Protein AF-A0A9W9QBD2-F1 (afdb_monomer_lite)

pLDDT: mean 72.57, std 11.41, range [46.81, 88.75]

Radius of gyration: 16.15 Å; chains: 1; bounding box: 30×24×50 Å

Structure (mmCIF, N/CA/C/O backbone):
data_AF-A0A9W9QBD2-F1
#
_entry.id   AF-A0A9W9QBD2-F1
#
loop_
_atom_site.group_PDB
_atom_site.id
_atom_site.type_symbol
_atom_site.label_atom_id
_atom_site.label_alt_id
_atom_site.label_comp_id
_atom_site.label_asym_id
_atom_site.label_entity_id
_atom_site.label_seq_id
_atom_site.pdbx_PDB_ins_code
_atom_site.Cartn_x
_atom_site.Cartn_y
_atom_site.Cartn_z
_atom_site.occupancy
_atom_site.B_iso_or_equiv
_atom_site.auth_seq_id
_atom_site.auth_comp_id
_atom_site.auth_asym_id
_atom_site.auth_atom_id
_atom_site.pdbx_PDB_model_num
ATOM 1 N N . MET A 1 1 ? 10.178 -4.191 -1.235 1.00 62.91 1 MET A N 1
ATOM 2 C CA . MET A 1 1 ? 9.131 -5.032 -0.596 1.00 62.91 1 MET A CA 1
ATOM 3 C C . MET A 1 1 ? 8.591 -4.504 0.747 1.00 62.91 1 MET A C 1
ATOM 5 O O . MET A 1 1 ? 7.799 -5.196 1.373 1.00 62.91 1 MET A O 1
ATOM 9 N N . ILE A 1 2 ? 8.945 -3.296 1.204 1.00 66.50 2 ILE A N 1
ATOM 10 C CA . ILE A 1 2 ? 8.416 -2.732 2.466 1.00 66.50 2 ILE A CA 1
ATOM 11 C C . ILE A 1 2 ? 7.000 -2.161 2.269 1.00 66.50 2 ILE A C 1
ATOM 13 O O . ILE A 1 2 ? 6.110 -2.464 3.057 1.00 66.50 2 ILE A O 1
ATOM 17 N N . LEU A 1 3 ? 6.764 -1.450 1.159 1.00 69.69 3 LEU A N 1
ATOM 18 C CA . LEU A 1 3 ? 5.461 -0.873 0.806 1.00 69.69 3 LEU A CA 1
ATOM 19 C C . LEU A 1 3 ? 4.343 -1.926 0.725 1.00 69.69 3 LEU A C 1
ATOM 21 O O . LEU A 1 3 ? 3.322 -1.781 1.381 1.00 69.69 3 LEU A O 1
ATOM 25 N N . ALA A 1 4 ? 4.567 -3.032 0.011 1.00 72.06 4 ALA A N 1
ATOM 26 C CA . ALA A 1 4 ? 3.598 -4.129 -0.087 1.00 72.06 4 ALA A CA 1
ATOM 27 C C . ALA A 1 4 ? 3.260 -4.759 1.279 1.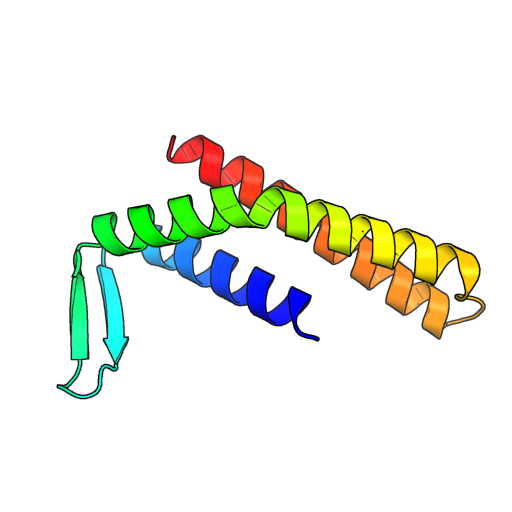00 72.06 4 ALA A C 1
ATOM 29 O O . ALA A 1 4 ? 2.119 -5.136 1.533 1.00 72.06 4 ALA A O 1
ATOM 30 N N . ARG A 1 5 ? 4.248 -4.871 2.180 1.00 72.19 5 ARG A N 1
ATOM 31 C CA . ARG A 1 5 ? 4.032 -5.405 3.536 1.00 72.19 5 ARG A CA 1
ATOM 32 C C . ARG A 1 5 ? 3.220 -4.432 4.385 1.00 72.19 5 ARG A C 1
ATOM 34 O O . ARG A 1 5 ? 2.334 -4.882 5.104 1.00 72.19 5 ARG A O 1
ATOM 41 N N . LEU A 1 6 ? 3.491 -3.133 4.263 1.00 69.94 6 LEU A N 1
ATOM 42 C CA . LEU A 1 6 ? 2.724 -2.084 4.930 1.00 69.94 6 LEU A CA 1
ATOM 43 C C . LEU A 1 6 ? 1.281 -2.050 4.422 1.00 69.94 6 LEU A C 1
ATOM 45 O O . LEU A 1 6 ? 0.377 -2.188 5.233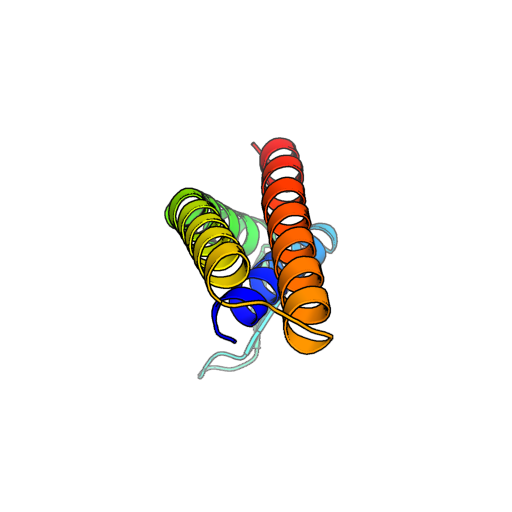 1.00 69.94 6 LEU A O 1
ATOM 49 N N . LEU A 1 7 ? 1.058 -1.999 3.104 1.00 73.44 7 LEU A N 1
ATOM 50 C CA . LEU A 1 7 ? -0.286 -2.009 2.512 1.00 73.44 7 LEU A CA 1
ATOM 51 C C . LEU A 1 7 ? -1.086 -3.252 2.921 1.00 73.44 7 LEU A C 1
ATOM 53 O O . LEU A 1 7 ? -2.237 -3.135 3.344 1.00 73.44 7 LEU A O 1
ATOM 57 N N . LYS A 1 8 ? -0.460 -4.437 2.893 1.00 76.38 8 LYS A N 1
ATOM 58 C CA . LYS A 1 8 ? -1.084 -5.690 3.340 1.00 76.38 8 LYS A CA 1
ATOM 59 C C . LYS A 1 8 ? -1.438 -5.670 4.827 1.00 76.38 8 LYS A C 1
ATOM 61 O O . LYS A 1 8 ? -2.515 -6.131 5.200 1.00 76.38 8 LYS A O 1
ATOM 66 N N . TRP A 1 9 ? -0.550 -5.151 5.674 1.00 71.56 9 TRP A N 1
ATOM 67 C CA . TRP A 1 9 ? -0.809 -5.021 7.107 1.00 71.56 9 TRP A CA 1
ATOM 68 C C . TRP A 1 9 ? -1.954 -4.042 7.369 1.00 71.56 9 TRP A C 1
ATOM 70 O O . TRP A 1 9 ? -2.904 -4.384 8.064 1.00 71.56 9 TRP A O 1
ATOM 80 N N . THR A 1 10 ? -1.932 -2.876 6.726 1.00 69.25 10 THR A N 1
ATOM 81 C CA . THR A 1 10 ? -3.000 -1.880 6.811 1.00 69.25 10 THR A CA 1
ATOM 82 C C . THR A 1 10 ? -4.347 -2.455 6.376 1.00 69.25 10 THR A C 1
ATOM 84 O O . THR A 1 10 ? -5.354 -2.276 7.060 1.00 69.25 10 THR A O 1
ATOM 87 N N . HIS A 1 11 ? -4.367 -3.192 5.266 1.00 71.00 11 HIS A N 1
ATOM 88 C CA . HIS A 1 11 ? -5.556 -3.874 4.775 1.00 71.00 11 HIS A CA 1
ATOM 89 C C . HIS A 1 11 ? -6.099 -4.883 5.795 1.00 71.00 11 HIS A C 1
ATOM 91 O O . HIS A 1 11 ? -7.288 -4.867 6.110 1.00 71.00 11 HIS A O 1
ATOM 97 N N . ALA A 1 12 ? -5.232 -5.742 6.336 1.00 73.00 12 ALA A N 1
ATOM 98 C CA . ALA A 1 12 ? -5.605 -6.735 7.340 1.00 73.00 12 ALA A CA 1
ATOM 99 C C . ALA A 1 12 ? -6.140 -6.086 8.627 1.00 73.00 12 ALA A C 1
ATOM 101 O O . ALA A 1 12 ? -7.128 -6.560 9.187 1.00 73.00 12 ALA A O 1
ATOM 102 N N . SER A 1 13 ? -5.550 -4.972 9.061 1.00 65.94 13 SER A N 1
ATOM 103 C CA . SER A 1 13 ? -6.016 -4.224 10.230 1.00 65.94 13 SER A CA 1
ATOM 104 C C . SER A 1 13 ? -7.408 -3.621 10.014 1.00 65.94 13 SER A C 1
ATOM 106 O O . SER A 1 13 ? -8.248 -3.700 10.902 1.00 65.94 13 SER A O 1
ATOM 108 N N . ILE A 1 14 ? -7.711 -3.096 8.820 1.00 67.06 14 ILE A N 1
ATOM 109 C CA . ILE A 1 14 ? -9.062 -2.598 8.502 1.00 67.06 14 ILE A CA 1
ATOM 110 C C . ILE A 1 14 ? -10.076 -3.748 8.423 1.00 67.06 14 ILE A C 1
ATOM 112 O O . ILE A 1 14 ? -11.170 -3.633 8.962 1.00 67.06 14 ILE A O 1
ATOM 116 N N . CYS A 1 15 ? -9.733 -4.871 7.787 1.00 67.88 15 CYS A N 1
ATOM 117 C CA . CYS A 1 15 ? -10.646 -6.015 7.682 1.00 67.88 15 CYS A CA 1
ATOM 118 C C . CYS A 1 15 ? -10.925 -6.669 9.045 1.00 67.88 15 CYS A C 1
ATOM 120 O O . CYS A 1 15 ? -12.059 -7.037 9.329 1.00 67.88 15 CYS A O 1
ATOM 122 N N . THR A 1 16 ? -9.924 -6.764 9.924 1.00 63.06 16 THR A N 1
ATOM 123 C CA . THR A 1 16 ? -10.124 -7.277 11.293 1.00 63.06 16 THR A CA 1
ATOM 124 C C . THR A 1 16 ? -10.943 -6.322 12.172 1.00 63.06 16 THR A C 1
ATOM 126 O O . THR A 1 16 ? -11.572 -6.762 13.137 1.00 63.06 16 THR A O 1
ATOM 129 N N . CYS A 1 17 ? -11.043 -5.035 11.813 1.00 58.31 17 CYS A N 1
ATOM 130 C CA . CYS A 1 17 ? -11.969 -4.106 12.467 1.00 58.31 17 CYS A CA 1
ATOM 131 C C . CYS A 1 17 ? -13.444 -4.471 12.230 1.00 58.31 17 CYS A C 1
ATOM 133 O O . CYS A 1 17 ? -14.259 -4.288 13.135 1.00 58.31 17 CYS A O 1
ATOM 135 N N . GLU A 1 18 ? -13.808 -5.031 11.069 1.00 58.22 18 GLU A N 1
ATOM 136 C CA . GLU A 1 18 ? -15.186 -5.490 10.817 1.00 58.22 18 GLU A CA 1
ATOM 137 C C . GLU A 1 18 ? -15.583 -6.648 11.753 1.00 58.22 18 GLU A C 1
ATOM 139 O O . GLU A 1 18 ? -16.752 -6.794 12.107 1.00 58.22 18 GLU A O 1
ATOM 144 N N . THR A 1 19 ? -14.602 -7.407 12.256 1.00 59.88 19 THR A N 1
ATOM 145 C CA . THR A 1 19 ? -14.788 -8.535 13.185 1.00 59.88 19 THR A CA 1
ATOM 146 C C . THR A 1 19 ? -14.792 -8.163 14.681 1.00 59.88 19 THR A C 1
ATOM 148 O O . THR A 1 19 ? -14.776 -9.050 15.529 1.00 59.88 19 THR A O 1
ATOM 151 N N . ARG A 1 20 ? -14.873 -6.868 15.036 1.00 59.16 20 ARG A N 1
ATOM 152 C CA . ARG A 1 20 ? -15.038 -6.305 16.406 1.00 59.16 20 ARG A CA 1
ATOM 153 C C . ARG A 1 20 ? -13.906 -6.518 17.430 1.00 59.16 20 ARG A C 1
ATOM 155 O O . ARG A 1 20 ? -13.908 -5.807 18.435 1.00 59.16 20 ARG A O 1
ATOM 162 N N . CYS A 1 21 ? -12.923 -7.387 17.188 1.00 56.53 21 CYS A N 1
ATOM 163 C CA . CYS A 1 21 ? -11.775 -7.594 18.084 1.00 56.53 21 CYS A CA 1
ATOM 164 C C . CYS A 1 21 ? -10.460 -7.751 17.308 1.00 56.53 21 CYS A C 1
ATOM 166 O O . CYS A 1 21 ? -10.423 -8.405 16.268 1.00 56.53 21 CYS A O 1
ATOM 168 N N . VAL A 1 22 ? -9.370 -7.202 17.857 1.00 58.81 22 VAL A N 1
ATOM 169 C CA . VAL A 1 22 ? -8.002 -7.409 17.355 1.00 58.81 22 VAL A CA 1
ATOM 170 C C . VAL A 1 22 ? -7.226 -8.207 18.400 1.00 58.81 22 VAL A C 1
ATOM 172 O O . VAL A 1 22 ? -7.112 -7.781 19.550 1.00 58.81 22 VAL A O 1
ATOM 175 N N . SER A 1 23 ? -6.713 -9.374 18.005 1.00 54.81 23 SER A N 1
ATOM 176 C CA . SER A 1 23 ? -5.860 -10.212 18.852 1.00 54.81 23 SER A CA 1
ATOM 177 C C . SER A 1 23 ? -4.401 -9.959 18.496 1.00 54.81 23 SER A C 1
ATOM 179 O O . SER A 1 23 ? -4.010 -10.150 17.345 1.00 54.81 23 SER A O 1
ATOM 181 N N . ALA A 1 24 ? -3.599 -9.555 19.477 1.00 54.88 24 ALA A N 1
ATOM 182 C CA . ALA A 1 24 ? -2.160 -9.386 19.324 1.00 54.88 24 ALA A CA 1
ATOM 183 C C . ALA A 1 24 ? -1.420 -10.244 20.354 1.00 54.88 24 ALA A C 1
ATOM 185 O O . ALA A 1 24 ? -1.753 -10.225 21.541 1.00 54.88 24 ALA A O 1
ATOM 186 N N . ASP A 1 25 ? -0.408 -10.984 19.905 1.00 47.72 25 ASP A N 1
ATOM 187 C CA . ASP A 1 25 ? 0.538 -11.633 20.808 1.00 47.72 25 ASP A CA 1
ATOM 188 C C . ASP A 1 25 ? 1.521 -10.576 21.323 1.00 47.72 25 ASP A C 1
ATOM 190 O O . ASP A 1 25 ? 2.286 -9.984 20.557 1.00 47.72 25 ASP A O 1
ATOM 194 N N . ILE A 1 26 ? 1.486 -10.319 22.629 1.00 53.97 26 ILE A N 1
ATOM 195 C CA . ILE A 1 26 ? 2.443 -9.456 23.321 1.00 53.97 26 ILE A CA 1
ATOM 196 C C . ILE A 1 26 ? 3.311 -10.302 24.254 1.00 53.9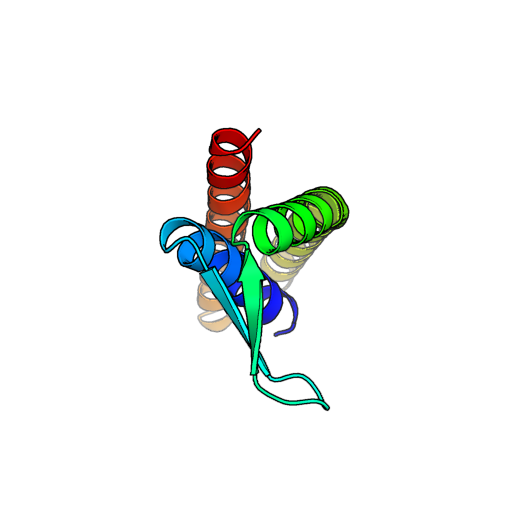7 26 ILE A C 1
ATOM 198 O O . ILE A 1 26 ? 2.977 -11.435 24.588 1.00 53.97 26 ILE A O 1
ATOM 202 N N . ARG A 1 27 ? 4.433 -9.744 24.726 1.00 46.81 27 ARG A N 1
ATOM 203 C CA . ARG A 1 27 ? 5.369 -10.431 25.645 1.00 46.81 27 ARG A CA 1
ATOM 204 C C . ARG A 1 27 ? 4.716 -11.006 26.916 1.00 46.81 27 ARG A C 1
ATOM 206 O O . ARG A 1 27 ? 5.318 -11.862 27.550 1.00 46.81 27 ARG A O 1
ATOM 213 N N . LEU A 1 28 ? 3.520 -10.542 27.277 1.00 60.19 28 LEU A N 1
ATOM 214 C CA . LEU A 1 28 ? 2.751 -10.965 28.453 1.00 60.19 28 LEU A CA 1
ATOM 215 C C . LEU A 1 28 ? 1.603 -11.945 28.126 1.00 60.19 28 LEU A C 1
ATOM 217 O O . LEU A 1 28 ? 0.820 -12.272 29.011 1.00 60.19 28 LEU A O 1
ATOM 221 N N . GLY A 1 29 ? 1.485 -12.409 26.876 1.00 62.72 29 GLY A N 1
ATOM 222 C CA . GLY A 1 29 ? 0.429 -13.318 26.415 1.00 62.72 29 GLY A CA 1
ATOM 223 C C . GLY A 1 29 ? -0.447 -12.723 25.308 1.00 62.72 29 GLY A C 1
ATOM 224 O O . GLY A 1 29 ? -0.083 -11.743 24.658 1.00 62.72 29 GLY A O 1
ATOM 225 N N . LYS A 1 30 ? -1.620 -13.325 25.079 1.00 58.09 30 LYS A N 1
ATOM 226 C CA . LYS A 1 30 ? -2.595 -12.845 24.088 1.00 58.09 30 LYS A CA 1
ATOM 227 C C . LYS A 1 30 ? -3.362 -11.648 24.638 1.00 58.09 30 LYS A C 1
ATOM 229 O O . LYS A 1 30 ? -4.145 -11.791 25.573 1.00 58.09 30 LYS A O 1
ATOM 234 N N . TYR A 1 31 ? -3.164 -10.483 24.032 1.00 52.25 31 TYR A N 1
ATOM 235 C CA . TYR A 1 31 ? -3.937 -9.286 24.329 1.00 52.25 31 TYR A CA 1
ATOM 236 C C . TYR A 1 31 ? -5.093 -9.156 23.336 1.00 52.25 31 TYR A C 1
ATOM 238 O O . TYR A 1 31 ? -4.883 -9.070 22.124 1.00 52.25 31 TYR A O 1
ATOM 246 N N . GLN A 1 32 ? -6.318 -9.143 23.861 1.00 56.81 32 GLN A N 1
ATOM 247 C CA . GLN A 1 32 ? -7.509 -8.763 23.107 1.00 56.81 32 GLN A CA 1
ATOM 248 C C . GLN A 1 32 ? -7.817 -7.299 23.400 1.00 56.81 32 GLN A C 1
ATOM 250 O O . GLN A 1 32 ? -8.273 -6.952 24.489 1.00 56.81 32 GLN A O 1
ATOM 255 N N . ALA A 1 33 ? -7.558 -6.440 22.420 1.00 58.66 33 ALA A N 1
ATOM 256 C CA . ALA A 1 33 ? -7.985 -5.052 22.483 1.00 58.66 33 ALA A CA 1
ATOM 257 C C . ALA A 1 33 ? -9.444 -4.946 22.006 1.00 58.66 33 ALA A C 1
ATOM 259 O O . ALA A 1 33 ? -9.817 -5.642 21.049 1.00 58.66 33 ALA A O 1
ATOM 260 N N . PRO A 1 34 ? -10.257 -4.035 22.579 1.00 62.84 34 PRO A N 1
ATOM 261 C CA . PRO A 1 34 ? -11.513 -3.639 21.954 1.00 62.84 34 PRO A CA 1
ATOM 262 C C . PRO A 1 34 ? -11.222 -3.206 20.516 1.00 62.84 34 PRO A C 1
ATOM 264 O O . PRO A 1 34 ? -10.294 -2.420 20.295 1.00 62.84 34 PRO A O 1
ATOM 267 N N . GLY A 1 35 ? -12.004 -3.681 19.540 1.00 58.53 35 GLY A N 1
ATOM 268 C CA . GLY A 1 35 ? -11.777 -3.369 18.125 1.00 58.53 35 GLY A CA 1
ATOM 269 C C . GLY A 1 35 ? -11.601 -1.870 17.859 1.00 58.53 35 GLY A C 1
ATOM 270 O O . GLY A 1 35 ? -10.772 -1.494 17.039 1.00 58.53 35 GLY A O 1
ATOM 271 N N . GLY A 1 36 ? -12.275 -1.009 18.634 1.00 61.31 36 GLY A N 1
ATOM 272 C CA . GLY A 1 36 ? -12.155 0.450 18.552 1.00 61.31 36 GLY A CA 1
ATOM 273 C C . GLY A 1 36 ? -10.754 1.019 18.825 1.00 61.31 36 GLY A C 1
ATOM 274 O O . GLY A 1 36 ? -10.384 2.015 18.210 1.00 61.31 36 GLY A O 1
ATOM 275 N N . MET A 1 37 ? -9.936 0.389 19.677 1.00 63.94 37 MET A N 1
ATOM 276 C CA . MET A 1 37 ? -8.569 0.859 19.952 1.00 63.94 37 MET A CA 1
ATOM 277 C C . MET A 1 37 ? -7.612 0.493 18.807 1.00 63.94 37 MET A C 1
ATOM 279 O O . MET A 1 37 ? -6.827 1.330 18.363 1.00 63.94 37 MET A O 1
ATOM 283 N N . GLY A 1 38 ? -7.749 -0.716 18.247 1.00 61.69 38 GLY A N 1
ATOM 284 C CA . GLY A 1 38 ? -7.067 -1.104 17.005 1.00 61.69 38 GLY A CA 1
ATOM 285 C C . GLY A 1 38 ? -7.463 -0.214 15.823 1.00 61.69 38 GLY A C 1
ATOM 286 O O . GLY A 1 38 ? -6.615 0.157 15.011 1.00 61.69 38 GLY A O 1
ATOM 287 N N . LEU A 1 39 ? -8.729 0.205 15.785 1.00 62.38 39 LEU A N 1
ATOM 288 C CA . LEU A 1 39 ? -9.287 1.120 14.792 1.00 62.38 39 LEU A CA 1
ATOM 289 C C . LEU A 1 39 ? -8.694 2.527 14.920 1.00 62.38 39 LEU A C 1
ATOM 291 O O . LEU A 1 39 ? -8.278 3.101 13.919 1.00 62.38 39 LEU A O 1
ATOM 295 N N . MET A 1 40 ? -8.574 3.058 16.140 1.00 65.88 40 MET A N 1
ATOM 296 C CA . MET A 1 40 ? -7.960 4.364 16.393 1.00 65.88 40 MET A CA 1
ATOM 297 C C . MET A 1 40 ? -6.475 4.385 16.010 1.00 65.88 40 MET A C 1
ATOM 299 O O . MET A 1 40 ? -6.040 5.296 15.311 1.00 65.88 40 MET A O 1
ATOM 303 N N . VAL A 1 41 ? -5.707 3.360 16.395 1.00 67.88 41 VAL A N 1
ATOM 304 C CA . VAL A 1 41 ? -4.277 3.262 16.053 1.00 67.88 41 VAL A CA 1
ATOM 305 C C . VAL A 1 41 ? -4.085 3.078 14.550 1.00 67.88 41 VAL A C 1
ATOM 307 O O . VAL A 1 41 ? -3.267 3.766 13.949 1.00 67.88 41 VAL A O 1
ATOM 310 N N . THR A 1 42 ? -4.871 2.205 13.916 1.00 67.06 42 THR A N 1
ATOM 311 C CA . THR A 1 42 ? -4.812 2.001 12.462 1.00 67.06 42 THR A CA 1
ATOM 312 C C . THR A 1 42 ? -5.205 3.276 11.721 1.00 67.06 42 THR A C 1
ATOM 314 O O . THR A 1 42 ? -4.525 3.664 10.779 1.00 67.06 42 THR A O 1
ATOM 317 N N . ARG A 1 43 ? -6.243 3.988 12.170 1.00 67.88 43 ARG A N 1
ATOM 318 C CA . ARG A 1 43 ? -6.658 5.271 11.591 1.00 67.88 43 ARG A CA 1
ATOM 319 C C . ARG A 1 43 ? -5.564 6.330 11.719 1.00 67.88 43 ARG A C 1
ATOM 321 O O . ARG A 1 43 ? -5.255 6.968 10.719 1.00 67.88 43 ARG A O 1
ATOM 328 N N . LEU A 1 44 ? -4.950 6.474 12.895 1.00 70.12 44 LEU A N 1
ATOM 329 C CA . LEU A 1 44 ? -3.845 7.413 13.121 1.00 70.12 44 LEU A CA 1
ATOM 330 C C . LEU A 1 44 ? -2.628 7.077 12.260 1.00 70.12 44 LEU A C 1
ATOM 332 O O . LEU A 1 44 ? -2.072 7.967 11.624 1.00 70.12 44 LEU A O 1
ATOM 336 N N . LEU A 1 45 ? -2.247 5.799 12.189 1.00 70.44 45 LEU A N 1
ATOM 337 C CA . LEU A 1 45 ? -1.139 5.353 11.350 1.00 70.44 45 LEU A CA 1
ATOM 338 C C . LEU A 1 45 ? -1.425 5.640 9.879 1.00 70.44 45 LEU A C 1
ATOM 340 O O . LEU A 1 45 ? -0.578 6.203 9.197 1.00 70.44 45 LEU A O 1
ATOM 344 N N . ILE A 1 46 ? -2.615 5.317 9.373 1.00 71.12 46 ILE A N 1
ATOM 345 C CA . ILE A 1 46 ? -2.878 5.582 7.961 1.00 71.12 46 ILE A CA 1
ATOM 346 C C . ILE A 1 46 ? -2.965 7.080 7.693 1.00 71.12 46 ILE A C 1
ATOM 348 O O . ILE A 1 46 ? -2.394 7.526 6.713 1.00 71.12 46 ILE A O 1
ATOM 352 N N . GLN A 1 47 ? -3.606 7.875 8.549 1.00 73.00 47 GLN A N 1
ATOM 353 C CA . GLN A 1 47 ? -3.632 9.330 8.371 1.00 73.00 47 GLN A CA 1
ATOM 354 C C . GLN A 1 47 ? -2.224 9.942 8.394 1.00 73.00 47 GLN A C 1
ATOM 356 O O . GLN A 1 47 ? -1.944 10.826 7.590 1.00 73.00 47 GLN A O 1
ATOM 361 N N . ALA A 1 48 ? -1.332 9.446 9.256 1.00 76.25 48 ALA A N 1
ATOM 362 C CA . ALA A 1 48 ? 0.054 9.902 9.327 1.00 76.25 48 ALA A CA 1
ATOM 363 C C . ALA A 1 48 ? 0.883 9.481 8.102 1.00 76.25 48 ALA A C 1
ATOM 365 O O . ALA A 1 48 ? 1.703 10.257 7.621 1.00 76.25 48 ALA A O 1
ATOM 366 N N . TYR A 1 49 ? 0.657 8.270 7.581 1.00 77.00 49 TYR A N 1
ATOM 367 C CA . TYR A 1 49 ? 1.494 7.666 6.539 1.00 77.00 49 TYR A CA 1
ATOM 368 C C . TYR A 1 49 ? 0.878 7.685 5.133 1.00 77.00 49 TYR A C 1
ATOM 370 O O . TYR A 1 49 ? 1.548 7.308 4.174 1.00 77.00 49 TYR A O 1
ATOM 378 N N . LEU A 1 50 ? -0.368 8.138 4.957 1.00 80.19 50 LEU A N 1
ATOM 379 C CA . LEU A 1 50 ? -1.054 8.124 3.659 1.00 80.19 50 LEU A CA 1
ATOM 380 C C . LEU A 1 50 ? -0.300 8.933 2.604 1.00 80.19 50 LEU A C 1
ATOM 382 O O . LEU A 1 50 ? -0.052 8.429 1.511 1.00 80.19 50 LEU A O 1
ATOM 386 N N . ALA A 1 51 ? 0.112 10.152 2.951 1.00 80.94 51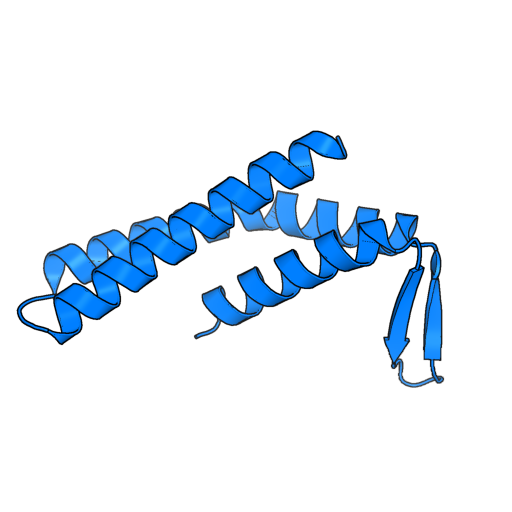 ALA A N 1
ATOM 387 C CA . ALA A 1 51 ? 0.887 11.003 2.054 1.00 80.94 51 ALA A CA 1
ATOM 388 C C . ALA A 1 51 ? 2.232 10.355 1.678 1.00 80.94 51 ALA A C 1
ATOM 390 O O . ALA A 1 51 ? 2.695 10.478 0.544 1.00 80.94 51 ALA A O 1
ATOM 391 N N . GLU A 1 52 ? 2.850 9.619 2.606 1.00 83.81 52 GLU A N 1
ATOM 392 C CA . GLU A 1 52 ? 4.083 8.880 2.331 1.00 83.81 52 GLU A CA 1
ATOM 393 C C . GLU A 1 52 ? 3.840 7.683 1.407 1.00 83.81 52 GLU A C 1
ATOM 395 O O . GLU A 1 52 ? 4.646 7.441 0.509 1.00 83.81 52 GLU A O 1
ATOM 400 N N . PHE A 1 53 ? 2.716 6.973 1.559 1.00 82.25 53 PHE A N 1
ATOM 401 C CA . PHE A 1 53 ? 2.325 5.901 0.643 1.00 82.25 53 PHE A CA 1
ATOM 402 C C . PHE A 1 53 ? 2.074 6.424 -0.769 1.00 82.25 53 PHE A C 1
ATOM 404 O O . PHE A 1 53 ? 2.595 5.853 -1.726 1.00 82.25 53 PHE A O 1
ATOM 411 N N . GLU A 1 54 ? 1.333 7.522 -0.912 1.00 84.75 54 GLU A N 1
ATOM 412 C CA . GLU A 1 54 ? 1.084 8.150 -2.212 1.00 84.75 54 GLU A CA 1
ATOM 413 C C . GLU A 1 54 ? 2.390 8.597 -2.874 1.00 84.75 54 GLU A C 1
ATOM 415 O O . GLU A 1 54 ? 2.638 8.281 -4.040 1.00 84.75 54 GLU A O 1
ATOM 420 N N . LYS A 1 55 ? 3.272 9.251 -2.110 1.00 87.56 55 LYS A N 1
ATOM 421 C CA . LYS A 1 55 ? 4.589 9.680 -2.589 1.00 87.56 55 LYS A CA 1
ATOM 422 C C . LYS A 1 55 ? 5.468 8.497 -2.998 1.00 87.56 55 LYS A C 1
ATOM 424 O O . LYS A 1 55 ? 6.142 8.566 -4.025 1.00 87.56 55 LYS A O 1
ATOM 429 N N . ALA A 1 56 ? 5.462 7.409 -2.228 1.00 85.81 56 ALA A N 1
ATOM 430 C CA . ALA A 1 56 ? 6.226 6.204 -2.539 1.00 85.81 56 ALA A CA 1
ATOM 431 C C . ALA A 1 56 ? 5.718 5.514 -3.814 1.00 85.81 56 ALA A C 1
ATOM 433 O O . ALA A 1 56 ? 6.529 5.084 -4.633 1.00 85.81 56 ALA A O 1
ATOM 434 N N . VAL A 1 57 ? 4.396 5.447 -4.014 1.00 87.31 57 VAL A N 1
ATOM 435 C CA . VAL A 1 57 ? 3.793 4.902 -5.241 1.00 87.31 57 VAL A CA 1
ATOM 436 C C . VAL A 1 57 ? 4.126 5.774 -6.450 1.00 87.31 57 VAL A C 1
ATOM 438 O O . VAL A 1 57 ? 4.561 5.236 -7.464 1.00 87.31 57 VAL A O 1
ATOM 441 N N . GLN A 1 58 ? 4.011 7.101 -6.343 1.00 88.75 58 GLN A N 1
ATOM 442 C CA . GLN A 1 58 ? 4.383 8.017 -7.431 1.00 88.75 58 GLN A CA 1
ATOM 443 C C . GLN A 1 58 ? 5.866 7.916 -7.795 1.00 88.75 58 GLN A C 1
ATOM 445 O O . GLN A 1 58 ? 6.222 7.894 -8.973 1.00 88.75 58 GLN A O 1
ATOM 450 N N . MET A 1 59 ? 6.745 7.835 -6.792 1.00 88.12 59 MET A N 1
ATOM 451 C CA . MET A 1 59 ? 8.177 7.661 -7.027 1.00 88.12 59 MET A CA 1
ATOM 452 C C . MET A 1 59 ? 8.450 6.335 -7.740 1.00 88.12 59 MET A C 1
ATOM 454 O O . MET A 1 59 ? 9.207 6.310 -8.706 1.00 88.12 59 MET A O 1
ATOM 458 N N . PHE A 1 60 ? 7.787 5.257 -7.315 1.00 86.50 60 PHE A N 1
ATOM 459 C CA . PHE A 1 60 ? 7.897 3.952 -7.955 1.00 86.50 60 PHE A CA 1
ATOM 460 C C . PHE A 1 60 ? 7.398 3.976 -9.408 1.00 86.50 60 PHE A C 1
ATOM 462 O O . PHE A 1 60 ? 8.124 3.529 -10.291 1.00 86.50 60 PHE A O 1
ATOM 469 N N . GLU A 1 61 ? 6.232 4.566 -9.692 1.00 86.69 61 GLU A N 1
ATOM 470 C CA . GLU A 1 61 ? 5.724 4.761 -11.062 1.00 86.69 61 GLU A CA 1
ATOM 471 C C . GLU A 1 61 ? 6.705 5.560 -11.932 1.00 86.69 61 GLU A C 1
ATOM 473 O O . GLU A 1 61 ? 6.982 5.181 -13.074 1.00 86.69 61 GLU A O 1
ATOM 478 N N . GLY A 1 62 ? 7.273 6.639 -11.386 1.00 86.25 62 GLY A N 1
ATOM 479 C CA . GLY A 1 62 ? 8.269 7.458 -12.071 1.00 86.25 62 GLY A CA 1
ATOM 480 C C . GLY A 1 62 ? 9.551 6.684 -12.385 1.00 86.25 62 GLY A C 1
ATOM 481 O O . GLY A 1 62 ? 10.094 6.813 -13.482 1.00 86.25 62 GLY A O 1
ATOM 482 N N . THR A 1 63 ? 10.021 5.842 -11.461 1.00 85.50 63 THR A N 1
ATOM 483 C CA . THR A 1 63 ? 11.178 4.965 -11.684 1.00 85.50 63 THR A CA 1
ATOM 484 C C . THR A 1 63 ? 10.878 3.903 -12.739 1.00 85.50 63 THR A C 1
ATOM 486 O O . THR A 1 63 ? 11.673 3.728 -13.658 1.00 85.50 63 THR A O 1
ATOM 489 N N . VAL A 1 64 ? 9.723 3.237 -12.664 1.00 85.25 64 VAL A N 1
ATOM 490 C CA . VAL A 1 64 ? 9.319 2.217 -13.645 1.00 85.25 64 VAL A CA 1
ATOM 491 C C . VAL A 1 64 ? 9.204 2.817 -15.044 1.00 85.25 64 VAL A C 1
ATOM 493 O O . VAL A 1 64 ? 9.713 2.233 -15.991 1.00 85.25 64 VAL A O 1
ATOM 496 N N . SER A 1 65 ? 8.635 4.016 -15.174 1.00 82.88 65 SER A N 1
ATOM 497 C CA . SER A 1 65 ? 8.501 4.702 -16.468 1.00 82.88 65 SER A CA 1
ATOM 498 C C . SER A 1 65 ? 9.847 5.093 -17.089 1.00 82.88 65 SER A C 1
ATOM 500 O O . SER A 1 65 ? 9.943 5.244 -18.302 1.00 82.88 65 SER A O 1
ATOM 502 N N . ARG A 1 66 ? 10.890 5.278 -16.267 1.00 81.50 66 ARG A N 1
ATOM 503 C CA . ARG A 1 66 ? 12.245 5.636 -16.721 1.00 81.50 66 ARG A CA 1
ATOM 504 C C . ARG A 1 66 ? 13.124 4.427 -17.038 1.00 81.50 66 ARG A C 1
ATOM 506 O O . ARG A 1 66 ? 14.054 4.566 -17.821 1.00 81.50 66 ARG A O 1
ATOM 513 N N . VAL A 1 67 ? 12.878 3.289 -16.389 1.00 74.19 67 VAL A N 1
ATOM 514 C CA . VAL A 1 67 ? 13.788 2.126 -16.390 1.00 74.19 67 VAL A CA 1
ATOM 515 C C . VAL A 1 67 ? 13.176 0.903 -17.084 1.00 74.19 67 VAL A C 1
ATOM 517 O O . VAL A 1 67 ? 13.903 0.056 -17.592 1.00 74.19 67 VAL A O 1
ATOM 520 N N . GLY A 1 68 ? 11.849 0.783 -17.104 1.00 65.75 68 GLY A N 1
ATOM 521 C CA . GLY A 1 68 ? 11.152 -0.418 -17.549 1.00 65.75 68 GLY A CA 1
ATOM 522 C C . GLY A 1 68 ? 11.027 -0.515 -19.066 1.00 65.75 68 GLY A C 1
ATOM 523 O O . GLY A 1 68 ? 10.094 0.038 -19.639 1.00 65.75 68 GLY A O 1
ATOM 524 N N . CYS A 1 69 ? 11.903 -1.297 -19.695 1.00 64.94 69 CYS A N 1
ATOM 525 C CA . CYS A 1 69 ? 11.700 -1.843 -21.038 1.00 64.94 69 CYS A CA 1
ATOM 526 C C . CYS A 1 69 ? 11.634 -3.377 -20.954 1.00 64.94 69 CYS A C 1
ATOM 528 O O . CYS A 1 69 ? 12.379 -3.982 -20.186 1.00 64.94 69 CYS A O 1
ATOM 530 N N . GLY A 1 70 ? 10.758 -4.005 -21.743 1.00 73.00 70 GLY A N 1
ATOM 531 C CA . GLY A 1 70 ? 10.569 -5.464 -21.748 1.00 73.00 70 GLY A CA 1
ATOM 532 C C . GLY A 1 70 ? 9.629 -5.987 -20.653 1.00 73.00 70 GLY A C 1
ATOM 533 O O . GLY A 1 70 ? 8.929 -5.217 -19.990 1.00 73.00 70 GLY A O 1
ATOM 534 N N . ASP A 1 71 ? 9.601 -7.310 -20.479 1.00 75.75 71 ASP A N 1
ATOM 535 C CA . ASP A 1 71 ? 8.633 -8.019 -19.624 1.00 75.75 71 ASP A CA 1
ATOM 536 C C . ASP A 1 71 ? 8.711 -7.608 -18.143 1.00 75.75 71 ASP A C 1
ATOM 538 O O . ASP A 1 71 ? 7.681 -7.442 -17.481 1.00 75.75 71 ASP A O 1
ATOM 542 N N . ASP A 1 72 ? 9.915 -7.328 -17.639 1.00 79.06 72 ASP A N 1
ATOM 543 C CA . ASP A 1 72 ? 10.122 -6.819 -16.277 1.00 79.06 72 ASP A CA 1
ATOM 544 C C . ASP A 1 72 ? 9.494 -5.431 -16.084 1.00 79.06 72 ASP A C 1
ATOM 546 O O . ASP A 1 72 ? 8.899 -5.142 -15.043 1.00 79.06 72 ASP A O 1
ATOM 550 N N . GLY A 1 73 ? 9.557 -4.574 -17.107 1.00 80.50 73 GLY A N 1
ATOM 551 C CA . GLY A 1 73 ? 8.900 -3.267 -17.100 1.00 80.50 73 GLY A CA 1
ATOM 552 C C . GLY A 1 73 ? 7.378 -3.392 -17.029 1.00 80.50 73 GLY A C 1
ATOM 553 O O . GLY A 1 73 ? 6.735 -2.688 -16.249 1.00 80.50 73 GLY A O 1
ATOM 554 N N . ALA A 1 74 ? 6.803 -4.333 -17.782 1.00 83.38 74 ALA A N 1
ATOM 555 C CA . ALA A 1 74 ? 5.368 -4.609 -17.760 1.00 83.38 74 ALA A CA 1
ATOM 556 C C . ALA A 1 74 ? 4.905 -5.136 -16.390 1.00 83.38 74 ALA A C 1
ATOM 558 O O . ALA A 1 74 ? 3.892 -4.672 -15.856 1.00 83.38 74 ALA A O 1
ATOM 559 N N . TYR A 1 75 ? 5.673 -6.045 -15.780 1.00 86.06 75 TYR A N 1
ATOM 560 C CA . TYR A 1 75 ? 5.400 -6.542 -14.431 1.00 86.06 75 TYR A CA 1
ATOM 561 C C . TYR A 1 75 ? 5.465 -5.425 -13.381 1.00 86.06 75 TYR A C 1
ATOM 563 O O . TYR A 1 75 ? 4.555 -5.280 -1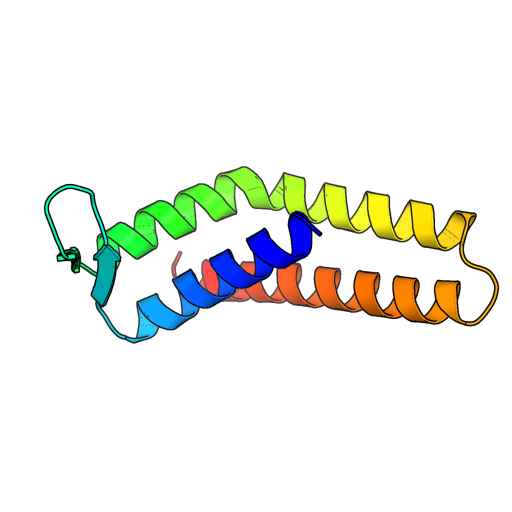2.561 1.00 86.06 75 TYR A O 1
ATOM 571 N N . LEU A 1 76 ? 6.508 -4.594 -13.412 1.00 85.06 76 LEU A N 1
ATOM 572 C CA . LEU A 1 76 ? 6.659 -3.494 -12.460 1.00 85.06 76 LEU A CA 1
ATOM 573 C C . LEU A 1 76 ? 5.585 -2.414 -12.649 1.00 85.06 76 LEU A C 1
ATOM 575 O O . LEU A 1 76 ? 5.087 -1.869 -11.662 1.00 85.06 76 LEU A O 1
ATOM 579 N N . ALA A 1 77 ? 5.158 -2.151 -13.887 1.00 85.75 77 ALA A N 1
ATOM 580 C CA . ALA A 1 77 ? 4.049 -1.245 -14.173 1.00 85.75 77 ALA A CA 1
ATOM 581 C C . ALA A 1 77 ? 2.721 -1.782 -13.618 1.00 85.75 77 ALA A C 1
ATOM 583 O O . ALA A 1 77 ? 1.929 -1.026 -13.049 1.00 85.75 77 ALA A O 1
ATOM 584 N N . LEU A 1 78 ? 2.486 -3.094 -13.723 1.00 88.19 78 LEU A N 1
ATOM 585 C CA . LEU A 1 78 ? 1.329 -3.747 -13.112 1.00 88.19 78 LEU A CA 1
ATOM 586 C C . LEU A 1 78 ? 1.363 -3.639 -11.579 1.00 88.19 78 LEU A C 1
ATOM 588 O O . LEU A 1 78 ? 0.346 -3.313 -10.964 1.00 88.19 78 LEU A O 1
ATOM 592 N N . GLN A 1 79 ? 2.526 -3.854 -10.959 1.00 86.88 79 GLN A N 1
ATOM 593 C CA . GLN A 1 79 ? 2.709 -3.680 -9.513 1.00 86.88 79 GLN A CA 1
ATOM 594 C C . GLN A 1 79 ? 2.428 -2.238 -9.076 1.00 86.88 79 GLN A C 1
ATOM 596 O O . GLN A 1 79 ? 1.730 -2.018 -8.088 1.00 86.88 79 GLN A O 1
ATOM 601 N N . ALA A 1 80 ? 2.896 -1.251 -9.840 1.00 86.25 80 ALA A N 1
ATOM 602 C CA . ALA A 1 80 ? 2.678 0.158 -9.533 1.00 86.25 80 ALA A CA 1
ATOM 603 C C . ALA A 1 80 ? 1.183 0.521 -9.551 1.00 86.25 80 ALA A C 1
ATOM 605 O O . ALA A 1 80 ? 0.661 1.070 -8.577 1.00 86.25 80 ALA A O 1
ATOM 606 N N . ARG A 1 81 ? 0.463 0.085 -10.595 1.00 88.06 81 ARG A N 1
ATOM 607 C CA . ARG A 1 81 ? -1.001 0.229 -10.695 1.00 88.06 81 ARG A CA 1
ATOM 608 C C . ARG A 1 81 ? -1.733 -0.472 -9.551 1.00 88.06 81 ARG A C 1
ATOM 610 O O . ARG A 1 81 ? -2.721 0.053 -9.036 1.00 88.06 81 ARG A O 1
ATOM 617 N N . THR A 1 82 ? -1.244 -1.642 -9.140 1.00 88.56 82 THR A N 1
ATOM 618 C CA . THR A 1 82 ? -1.814 -2.413 -8.026 1.00 88.56 82 THR A CA 1
ATOM 619 C C . THR A 1 82 ? -1.681 -1.642 -6.716 1.00 88.56 82 THR A C 1
ATOM 621 O O . THR A 1 82 ? -2.686 -1.413 -6.045 1.00 88.56 82 THR A O 1
ATOM 624 N N . PHE A 1 83 ? -0.487 -1.132 -6.394 1.00 86.00 83 PHE A N 1
ATOM 625 C CA . PHE A 1 83 ? -0.282 -0.316 -5.194 1.00 86.00 83 PHE A CA 1
ATOM 626 C C . PHE A 1 83 ? -1.109 0.970 -5.211 1.00 86.00 83 PHE A C 1
ATOM 628 O O . PHE A 1 83 ? -1.694 1.340 -4.195 1.00 86.00 83 PHE A O 1
ATOM 635 N N . GLN A 1 84 ? -1.236 1.627 -6.364 1.00 87.88 84 GLN A N 1
ATOM 636 C CA . GLN A 1 84 ? -2.069 2.821 -6.499 1.00 87.88 84 GLN A CA 1
ATOM 637 C C . GLN A 1 84 ? -3.560 2.531 -6.247 1.00 87.88 84 GLN A C 1
ATOM 639 O O . GLN A 1 84 ? -4.274 3.348 -5.656 1.00 87.88 84 GLN A O 1
ATOM 644 N N . SER A 1 85 ? -4.050 1.372 -6.695 1.00 87.31 85 SER A N 1
ATOM 645 C CA . SER A 1 85 ? -5.414 0.910 -6.417 1.00 87.31 85 SER A CA 1
ATOM 646 C C . SER A 1 85 ? -5.610 0.590 -4.933 1.00 87.31 85 SER A C 1
ATOM 648 O O . SER A 1 85 ? -6.601 1.017 -4.338 1.00 87.31 85 SER A O 1
ATOM 650 N N . GLU A 1 86 ? -4.642 -0.087 -4.306 1.00 85.69 86 GLU A N 1
ATOM 651 C CA . GLU A 1 86 ? -4.683 -0.407 -2.877 1.00 85.69 86 GLU A CA 1
ATOM 652 C C . GLU A 1 86 ? -4.710 0.852 -2.009 1.00 85.69 86 GLU A C 1
ATOM 654 O O . GLU A 1 86 ? -5.584 0.966 -1.149 1.00 85.69 86 GLU A O 1
ATOM 659 N N . VAL A 1 87 ? -3.839 1.833 -2.274 1.00 84.81 87 VAL A N 1
ATOM 660 C CA . VAL A 1 87 ? -3.820 3.114 -1.546 1.00 84.81 87 VAL A CA 1
ATOM 661 C C . VAL A 1 87 ? -5.163 3.834 -1.680 1.00 84.81 87 VAL A C 1
ATOM 663 O O . VAL A 1 87 ? -5.766 4.203 -0.673 1.00 84.81 87 VAL A O 1
ATOM 666 N N . ARG A 1 88 ? -5.721 3.947 -2.894 1.00 85.31 88 ARG A N 1
ATOM 667 C CA . ARG A 1 88 ? -7.057 4.546 -3.090 1.00 85.31 88 ARG A CA 1
ATOM 668 C C . ARG A 1 88 ? -8.164 3.769 -2.376 1.00 85.31 88 ARG A C 1
ATOM 670 O O . ARG A 1 88 ? -9.090 4.365 -1.823 1.00 85.31 88 ARG A O 1
ATOM 677 N N . GLY A 1 89 ? -8.081 2.442 -2.372 1.00 83.94 89 GLY A N 1
ATOM 678 C CA . GLY A 1 89 ? -9.007 1.573 -1.652 1.00 83.94 89 GLY A CA 1
ATOM 679 C C . GLY A 1 89 ? -8.921 1.736 -0.133 1.00 83.94 89 GLY A C 1
ATOM 680 O O . GLY A 1 89 ? -9.948 1.644 0.542 1.00 83.94 89 GLY A O 1
ATOM 681 N N . LEU A 1 90 ? -7.727 1.998 0.404 1.00 78.12 90 LEU A N 1
ATOM 682 C CA . LEU A 1 90 ? -7.515 2.325 1.814 1.00 78.12 90 LEU A CA 1
ATOM 683 C C . LEU A 1 90 ? -8.164 3.667 2.164 1.00 78.12 90 LEU A C 1
ATOM 685 O O . LEU A 1 90 ? -8.931 3.720 3.122 1.00 78.12 90 LEU A O 1
ATOM 689 N N . VAL A 1 91 ? -7.962 4.710 1.351 1.00 79.25 91 VAL A N 1
ATOM 690 C CA . VAL A 1 91 ? -8.579 6.037 1.557 1.00 79.25 91 VAL A CA 1
ATOM 691 C C . VAL A 1 91 ? -10.101 5.949 1.642 1.00 79.25 91 VAL A C 1
ATOM 693 O O . VAL A 1 91 ? -10.700 6.445 2.596 1.00 79.25 91 VAL A O 1
ATOM 696 N N . LYS A 1 92 ? -10.739 5.263 0.684 1.00 81.06 92 LYS A N 1
ATOM 697 C CA . LYS A 1 92 ? -12.202 5.087 0.673 1.00 81.06 92 LYS A CA 1
ATOM 698 C C . LYS A 1 92 ? -12.712 4.357 1.913 1.00 81.06 92 LYS A C 1
ATOM 700 O O . LYS A 1 92 ? -13.762 4.705 2.445 1.00 81.06 92 LYS A O 1
ATOM 705 N N . ARG A 1 93 ? -11.980 3.339 2.369 1.00 74.56 93 ARG A N 1
ATOM 706 C CA . ARG A 1 93 ? -12.353 2.578 3.564 1.00 74.56 93 ARG A CA 1
ATOM 707 C C . ARG A 1 93 ? -12.202 3.410 4.822 1.00 74.56 93 ARG A C 1
ATOM 709 O O . ARG A 1 93 ? -13.102 3.383 5.642 1.00 74.56 93 ARG A O 1
ATOM 716 N N . ILE A 1 94 ? -11.141 4.200 4.945 1.00 68.69 94 ILE A N 1
ATOM 717 C CA . ILE A 1 94 ? -10.957 5.105 6.086 1.00 68.69 94 ILE A CA 1
ATOM 718 C C . ILE A 1 94 ? -12.082 6.128 6.152 1.00 68.69 94 ILE A C 1
ATOM 720 O O . ILE A 1 94 ? -12.633 6.318 7.227 1.00 68.69 94 ILE A O 1
ATOM 724 N N . ALA A 1 95 ? -12.468 6.723 5.020 1.00 69.19 95 ALA A N 1
ATOM 725 C CA . ALA A 1 95 ? -13.569 7.685 4.964 1.00 69.19 95 ALA A CA 1
ATOM 726 C C . ALA A 1 95 ? -14.906 7.114 5.479 1.00 69.19 95 ALA A C 1
ATOM 728 O O . ALA A 1 95 ? -15.737 7.871 5.956 1.00 69.19 95 ALA A O 1
ATOM 729 N N . LYS A 1 96 ? -15.104 5.787 5.438 1.00 66.94 96 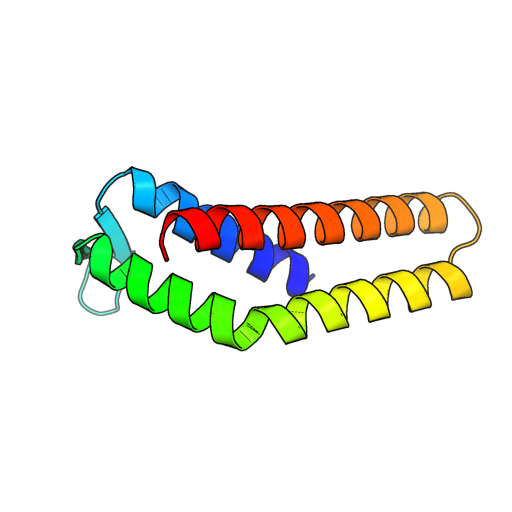LYS A N 1
ATOM 730 C CA . LYS A 1 96 ? -16.284 5.109 6.008 1.00 66.94 96 LYS A CA 1
ATOM 731 C C . LYS A 1 96 ? -16.287 5.082 7.546 1.00 66.94 96 LYS A C 1
ATOM 733 O O . LYS A 1 96 ? -17.330 4.849 8.145 1.00 66.94 96 LYS A O 1
ATOM 738 N N . TYR A 1 97 ? -15.127 5.270 8.173 1.00 57.91 97 TYR A N 1
ATOM 739 C CA . TYR A 1 97 ? -14.941 5.240 9.627 1.00 57.91 97 TYR A CA 1
ATOM 740 C C . TYR A 1 97 ? -14.527 6.607 10.207 1.00 57.91 97 TYR A C 1
ATOM 742 O O . TYR A 1 97 ? -14.122 6.666 11.373 1.00 57.91 97 TYR A O 1
ATOM 750 N N . ILE A 1 98 ? -14.569 7.678 9.399 1.00 52.84 98 ILE A N 1
ATOM 751 C CA . ILE A 1 98 ? -14.457 9.085 9.826 1.00 52.84 98 ILE A CA 1
ATOM 752 C C . ILE A 1 98 ? -15.860 9.611 10.088 1.00 52.84 98 ILE A C 1
ATOM 754 O O . ILE A 1 98 ? -16.001 10.239 11.159 1.00 52.84 98 ILE A O 1
#

Organism: Penicillium brevicompactum (NCBI:txid5074)

Secondary structure (DSSP, 8-state):
-HHHHHHHHHHHHHHHHHTSEEEEEETTEEEEEEHHHHHHHHHHHHHHHHHHHHHHHHHHHHHHHHH--SHHHHHHHHHHHHHHHHHHHHHHHHHTT-

Sequence (98 aa):
MILARLLKWTHASICTCETRCVSADIRLGKYQAPGGMGLMVTRLLIQAYLAEFEKAVQMFEGTVSRVGCGDDGAYLALQARTFQSEVRGLVKRIAKYI

Foldseek 3Di:
DVLVVVLVVLVVLLVVLVVQWDWDQDPVGIDIDGSVVSLVVSLVVCVVCLVVLVVVLVVQCVVLVVPDDPPVSVVSNVVSVVSVVSSVVSVVSSVVVD